Protein AF-B8CK87-F1 (afdb_monomer)

Radius of gyration: 23.72 Å; Cα contacts (8 Å, |Δi|>4): 33; chains: 1; bounding box: 65×29×71 Å

pLDDT: mean 73.25, std 12.16, range [45.97, 89.25]

Sequence (135 aa):
MVFVITAAMVFTDTGAKSATGLAVSLSLIAMVWNYIYNLGFDRIFGQNRIQRSLRMRLGHGLGFELGMIVATLPLMMWVLQLDFWTVFIMDLGVVIFFLVYAIIFNWVYDVIRERFFLSQVSNSNTITQPVKPTA

Secondary structure (DSSP, 8-state):
-HHHHHHHHHH----HHHHHHHHHHHHHHHHHHHHHHHHHHHHHH-S--S---HHHHHHHHHHHHHHHHHHHHHHHHHHH---HHHHHHHHHHHHHHHHHHHHHHHHHHHHHHHHHHHHHHHHHHTTS-------

Structure (mmCIF, N/CA/C/O backbone):
data_AF-B8CK87-F1
#
_entry.id   AF-B8CK87-F1
#
loop_
_atom_site.group_PDB
_atom_site.id
_atom_site.type_symbol
_atom_site.label_atom_id
_atom_site.label_alt_id
_atom_site.label_comp_id
_atom_site.label_asym_id
_atom_site.label_entity_id
_atom_site.label_seq_id
_atom_site.pdbx_PDB_ins_code
_atom_site.Cartn_x
_atom_site.Cartn_y
_atom_site.Cartn_z
_atom_site.occupancy
_atom_site.B_iso_or_equiv
_atom_site.auth_seq_id
_atom_site.auth_comp_id
_atom_site.auth_asym_id
_atom_site.auth_atom_id
_atom_site.pdbx_PDB_model_num
ATOM 1 N N . MET A 1 1 ? 3.330 0.461 5.968 1.00 54.56 1 MET A N 1
ATOM 2 C CA . MET A 1 1 ? 2.557 -0.084 7.106 1.00 54.56 1 MET A CA 1
ATOM 3 C C . MET A 1 1 ? 3.006 0.499 8.442 1.00 54.56 1 MET A C 1
ATOM 5 O O . MET A 1 1 ? 2.221 1.241 9.007 1.00 54.56 1 MET A O 1
ATOM 9 N N . VAL A 1 2 ? 4.249 0.295 8.908 1.00 54.09 2 VAL A N 1
ATOM 10 C CA . VAL A 1 2 ? 4.708 0.845 10.211 1.00 54.09 2 VAL A CA 1
ATOM 11 C C . VAL A 1 2 ? 4.529 2.367 10.313 1.00 54.09 2 VAL A C 1
ATOM 13 O O . VAL A 1 2 ? 3.895 2.828 11.248 1.00 54.09 2 VAL A O 1
ATOM 16 N N . PHE A 1 3 ? 4.955 3.135 9.303 1.00 63.50 3 PHE A N 1
ATOM 17 C CA . PHE A 1 3 ? 4.779 4.598 9.283 1.00 63.50 3 PHE A CA 1
ATOM 18 C C . PHE A 1 3 ? 3.319 5.067 9.390 1.00 63.50 3 PHE A C 1
ATOM 20 O O . PHE A 1 3 ? 3.045 6.067 10.044 1.00 63.50 3 PHE A O 1
ATOM 27 N N . VAL A 1 4 ? 2.383 4.340 8.774 1.00 62.00 4 VAL A N 1
ATOM 28 C CA . VAL A 1 4 ? 0.954 4.693 8.786 1.00 62.00 4 VAL A CA 1
ATOM 29 C C . VAL A 1 4 ? 0.346 4.404 10.157 1.00 62.00 4 VAL A C 1
ATOM 31 O O . VAL A 1 4 ? -0.392 5.228 10.682 1.00 62.00 4 VAL A O 1
ATOM 34 N N . ILE A 1 5 ? 0.718 3.279 10.775 1.00 65.31 5 ILE A N 1
ATOM 35 C CA . ILE A 1 5 ? 0.271 2.911 12.126 1.00 65.31 5 ILE A CA 1
ATOM 36 C C . ILE A 1 5 ? 0.818 3.902 13.159 1.00 65.31 5 ILE A C 1
ATOM 38 O O . ILE A 1 5 ? 0.083 4.330 14.044 1.00 65.31 5 ILE A O 1
ATOM 42 N N . THR A 1 6 ? 2.083 4.316 13.026 1.00 64.94 6 THR A N 1
ATOM 43 C CA . THR A 1 6 ? 2.678 5.330 13.906 1.00 64.94 6 THR A CA 1
ATOM 44 C C . THR A 1 6 ? 1.989 6.683 13.745 1.00 64.94 6 THR A C 1
ATOM 46 O O . THR A 1 6 ? 1.676 7.313 14.749 1.00 64.94 6 THR A O 1
ATOM 49 N N . ALA A 1 7 ? 1.694 7.114 12.515 1.00 65.25 7 ALA A N 1
ATOM 50 C CA . ALA A 1 7 ? 0.942 8.345 12.283 1.00 65.25 7 ALA A CA 1
ATOM 51 C C . ALA A 1 7 ? -0.472 8.257 12.881 1.00 65.25 7 ALA A C 1
ATOM 53 O O . ALA A 1 7 ? -0.858 9.121 13.660 1.00 65.25 7 ALA A O 1
ATOM 54 N N . ALA A 1 8 ? -1.212 7.180 12.610 1.00 58.75 8 ALA A N 1
ATOM 55 C CA . ALA A 1 8 ? -2.552 6.981 13.156 1.00 58.75 8 ALA A CA 1
ATOM 56 C C . ALA A 1 8 ? -2.565 6.978 14.695 1.00 58.75 8 ALA A C 1
ATOM 58 O O . ALA A 1 8 ? -3.443 7.598 15.281 1.00 58.75 8 ALA A O 1
ATOM 59 N N . MET A 1 9 ? -1.575 6.365 15.354 1.00 62.66 9 MET A N 1
ATOM 60 C CA . MET A 1 9 ? -1.431 6.411 16.819 1.00 62.66 9 MET A CA 1
ATOM 61 C C . MET A 1 9 ? -1.169 7.817 17.366 1.00 62.66 9 MET A C 1
ATOM 63 O O . MET A 1 9 ? -1.582 8.115 18.479 1.00 62.66 9 MET A O 1
ATOM 67 N N . VAL A 1 10 ? -0.468 8.671 16.618 1.00 66.56 10 VAL A N 1
ATOM 68 C CA . VAL A 1 10 ? -0.211 10.060 17.033 1.00 66.56 10 VAL A CA 1
ATOM 69 C C . VAL A 1 10 ? -1.465 10.925 16.876 1.00 66.56 10 VAL A C 1
ATOM 71 O 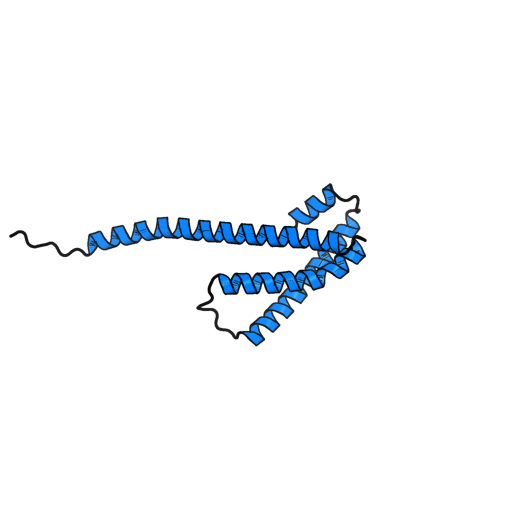O . VAL A 1 10 ? -1.644 11.875 17.632 1.00 66.56 10 VAL A O 1
ATOM 74 N N . PHE A 1 11 ? -2.341 10.592 15.926 1.00 61.41 11 PHE A N 1
ATOM 75 C CA . PHE A 1 11 ? -3.548 11.369 15.632 1.00 61.41 11 PHE A CA 1
ATOM 76 C C . PHE A 1 11 ? -4.841 10.808 16.254 1.00 61.41 11 PHE A C 1
ATOM 78 O O . PHE A 1 11 ? -5.836 11.527 16.289 1.00 61.41 11 PHE A O 1
ATOM 85 N N . THR A 1 12 ? -4.849 9.565 16.755 1.00 57.91 12 THR A N 1
ATOM 86 C CA . THR A 1 12 ? -6.067 8.860 17.201 1.00 57.91 12 THR A CA 1
ATOM 87 C C . THR A 1 12 ? -5.874 8.231 18.587 1.00 57.91 12 THR A C 1
ATOM 89 O O . THR A 1 12 ? -4.992 7.394 18.766 1.00 57.91 12 THR A O 1
ATOM 92 N N . ASP A 1 13 ? -6.750 8.555 19.547 1.00 60.19 13 ASP A N 1
ATOM 93 C CA . ASP A 1 13 ? -6.776 8.055 20.945 1.00 60.19 13 ASP A CA 1
ATOM 94 C C . ASP A 1 13 ? -7.168 6.558 21.083 1.00 60.19 13 ASP A C 1
ATOM 96 O O . ASP A 1 13 ? -7.706 6.088 22.088 1.00 60.19 13 ASP A O 1
ATOM 100 N N . THR A 1 14 ? -6.939 5.757 20.043 1.00 58.88 14 THR A N 1
ATOM 101 C CA . THR A 1 14 ? -7.227 4.320 20.041 1.00 58.88 14 THR A CA 1
ATOM 102 C C . THR A 1 14 ? -6.147 3.557 20.806 1.00 58.88 14 THR A C 1
ATOM 104 O O . THR A 1 14 ? -4.987 3.522 20.398 1.00 58.88 14 THR A O 1
ATOM 107 N N . GLY A 1 15 ? -6.525 2.906 21.911 1.00 62.84 15 GLY A N 1
ATOM 108 C CA . GLY A 1 15 ? -5.605 2.114 22.731 1.00 62.84 15 GLY A CA 1
ATOM 109 C C . GLY A 1 15 ? -4.830 1.065 21.920 1.00 62.84 15 GLY A C 1
ATOM 110 O O . GLY A 1 15 ? -5.403 0.341 21.110 1.00 62.84 15 GLY A O 1
ATOM 111 N N . ALA A 1 16 ? -3.526 0.928 22.186 1.00 60.12 16 ALA A N 1
ATOM 112 C CA . ALA A 1 16 ? -2.577 0.112 21.410 1.00 60.12 16 ALA A CA 1
ATOM 113 C C . ALA A 1 16 ? -3.024 -1.339 21.111 1.00 60.12 16 ALA A C 1
ATOM 115 O O . ALA A 1 16 ? -2.582 -1.946 20.133 1.00 60.12 16 ALA A O 1
ATOM 116 N N . LYS A 1 17 ? -3.923 -1.905 21.928 1.00 61.44 17 LYS A N 1
ATOM 117 C CA . LYS A 1 17 ? -4.487 -3.248 21.732 1.00 61.44 17 LYS A CA 1
ATOM 118 C C . LYS A 1 17 ? -5.401 -3.347 20.504 1.00 61.44 17 LYS A C 1
ATOM 120 O O . LYS A 1 17 ? -5.302 -4.337 19.782 1.00 61.44 17 LYS A O 1
ATOM 125 N N . SER A 1 18 ? -6.249 -2.350 20.233 1.00 69.06 18 SER A N 1
ATOM 126 C CA . SER A 1 18 ? -7.138 -2.376 19.059 1.00 69.06 18 SER A CA 1
ATOM 127 C C . SER A 1 18 ? -6.354 -2.152 17.767 1.00 69.06 18 SER A C 1
ATOM 129 O O . SER A 1 18 ? -6.547 -2.884 16.799 1.00 69.06 18 SER A O 1
ATOM 131 N N . ALA A 1 19 ? -5.388 -1.229 17.785 1.00 72.94 19 ALA A N 1
ATOM 132 C CA . ALA A 1 19 ? -4.502 -0.961 16.653 1.00 72.94 19 ALA A CA 1
ATOM 133 C C . ALA A 1 19 ? -3.654 -2.186 16.267 1.00 72.94 19 ALA A C 1
ATOM 135 O O . ALA A 1 19 ? -3.533 -2.516 15.088 1.00 72.94 19 ALA A O 1
ATOM 136 N N . THR A 1 20 ? -3.118 -2.912 17.255 1.00 76.69 20 THR A N 1
ATOM 137 C CA . THR A 1 20 ? -2.342 -4.138 17.003 1.00 76.69 20 THR A CA 1
ATOM 138 C C . THR A 1 20 ? -3.219 -5.251 16.421 1.00 76.69 20 THR A C 1
ATOM 140 O O . THR A 1 20 ? -2.828 -5.893 15.447 1.00 76.69 20 THR A O 1
ATOM 143 N N . GLY A 1 21 ? -4.427 -5.458 16.962 1.00 81.06 21 GLY A N 1
ATOM 144 C CA . GLY A 1 21 ? -5.372 -6.455 16.440 1.00 81.06 21 GLY A CA 1
ATOM 145 C C . GLY A 1 21 ? -5.838 -6.149 15.012 1.00 81.06 21 GLY A C 1
ATOM 146 O O . GLY A 1 21 ? -5.917 -7.053 14.175 1.00 81.06 21 GLY A O 1
ATOM 147 N N . LEU A 1 22 ? -6.063 -4.869 14.706 1.00 80.69 22 LEU A N 1
ATOM 148 C CA . LEU A 1 22 ? -6.375 -4.405 13.357 1.00 80.69 22 LEU A CA 1
ATOM 149 C C . LEU A 1 22 ? -5.212 -4.670 12.397 1.00 80.69 22 LEU A C 1
ATOM 151 O O . LEU A 1 22 ? -5.424 -5.238 11.331 1.00 80.69 22 LEU A O 1
ATOM 155 N N . ALA A 1 23 ? -3.982 -4.327 12.785 1.00 80.50 23 ALA A N 1
ATOM 156 C CA . ALA A 1 23 ? -2.798 -4.527 11.952 1.00 80.50 23 ALA A CA 1
ATOM 157 C C . ALA A 1 23 ? -2.562 -6.009 11.613 1.00 80.50 23 ALA A C 1
ATOM 159 O O . ALA A 1 23 ? -2.268 -6.342 10.464 1.00 80.50 23 ALA A O 1
ATOM 160 N N . VAL A 1 24 ? -2.739 -6.910 12.587 1.00 84.19 24 VAL A N 1
ATOM 161 C CA . VAL A 1 24 ? -2.652 -8.362 12.357 1.00 84.19 24 VAL A CA 1
ATOM 162 C C . VAL A 1 24 ? -3.743 -8.825 11.389 1.00 84.19 24 VAL A C 1
ATOM 164 O O . VAL A 1 24 ? -3.450 -9.541 10.433 1.00 84.19 24 VAL A O 1
ATOM 167 N N . SER A 1 25 ? -4.983 -8.380 11.593 1.00 85.38 25 SER A N 1
ATOM 168 C CA . SER A 1 25 ? -6.118 -8.744 10.736 1.00 85.38 25 SER A CA 1
ATOM 169 C C . SER A 1 25 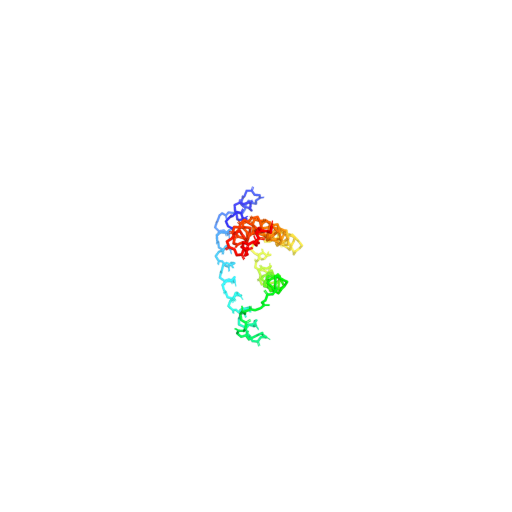? -5.931 -8.255 9.297 1.00 85.38 25 SER A C 1
ATOM 171 O O . SER A 1 25 ? -6.108 -9.022 8.353 1.00 85.38 25 SER A O 1
ATOM 173 N N . LEU A 1 26 ? -5.490 -7.006 9.122 1.00 84.38 26 LEU A N 1
ATOM 174 C CA . LEU A 1 26 ? -5.171 -6.433 7.815 1.00 84.38 26 LEU A CA 1
ATOM 175 C C . LEU A 1 26 ? -4.033 -7.190 7.122 1.00 84.38 26 LEU A C 1
ATOM 177 O O . LEU A 1 26 ? -4.115 -7.427 5.922 1.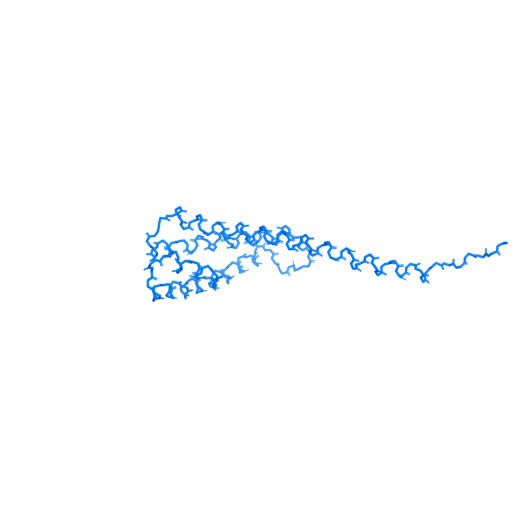00 84.38 26 LEU A O 1
ATOM 181 N N . SER A 1 27 ? -3.005 -7.619 7.860 1.00 86.00 27 SER A N 1
ATOM 182 C CA . SER A 1 27 ? -1.908 -8.430 7.313 1.00 86.00 27 SER A CA 1
ATOM 183 C C . SER A 1 27 ? -2.396 -9.788 6.792 1.00 86.00 27 SER A C 1
ATOM 185 O O . SER A 1 27 ? -2.020 -10.210 5.697 1.00 86.00 27 SER A O 1
ATOM 187 N N . LEU A 1 28 ? -3.287 -10.455 7.533 1.00 88.94 28 LEU A N 1
ATOM 188 C CA . LEU A 1 28 ? -3.890 -11.719 7.103 1.00 88.94 28 LEU A CA 1
ATOM 189 C C . LEU A 1 28 ? -4.748 -11.537 5.847 1.00 88.94 28 LEU A C 1
ATOM 191 O O . LEU A 1 28 ? -4.604 -12.307 4.897 1.00 88.94 28 LEU A O 1
ATOM 195 N N . ILE A 1 29 ? -5.588 -10.498 5.815 1.00 87.12 29 ILE A N 1
ATOM 196 C CA . ILE A 1 29 ? -6.385 -10.152 4.631 1.00 87.12 29 ILE A CA 1
ATOM 197 C C . ILE A 1 29 ? -5.468 -9.870 3.443 1.00 87.12 29 ILE A C 1
ATOM 199 O O . ILE A 1 29 ? -5.685 -10.426 2.370 1.00 87.12 29 ILE A O 1
ATOM 203 N N . ALA A 1 30 ? -4.411 -9.080 3.642 1.00 85.69 30 ALA A N 1
ATOM 204 C CA . ALA A 1 30 ? -3.446 -8.763 2.599 1.00 85.69 30 ALA A CA 1
ATOM 205 C C . ALA A 1 30 ? -2.781 -10.019 2.035 1.00 85.69 30 ALA A C 1
ATOM 207 O O . ALA A 1 30 ? -2.661 -10.153 0.822 1.00 85.69 30 ALA A O 1
ATOM 208 N N . MET A 1 31 ? -2.385 -10.962 2.892 1.00 88.00 31 MET A N 1
ATOM 209 C CA . MET A 1 31 ? -1.772 -12.223 2.474 1.00 88.00 31 MET A CA 1
ATOM 210 C C . MET A 1 31 ? -2.733 -13.078 1.636 1.00 88.00 31 MET A C 1
ATOM 212 O O . MET A 1 31 ? -2.351 -13.567 0.571 1.00 88.00 31 MET A O 1
ATOM 216 N N . VAL A 1 32 ? -3.982 -13.228 2.087 1.00 88.19 32 VAL A N 1
ATOM 217 C CA . VAL A 1 32 ? -5.016 -13.989 1.367 1.00 88.19 32 VAL A CA 1
ATOM 218 C C . VAL A 1 32 ? -5.349 -13.320 0.035 1.00 88.19 32 VAL A C 1
ATOM 220 O O . VAL A 1 32 ? -5.387 -13.986 -1.001 1.00 88.19 32 VAL A O 1
ATOM 223 N N . TRP A 1 33 ? -5.538 -12.002 0.037 1.00 86.12 33 TRP A N 1
ATOM 224 C CA . TRP A 1 33 ? -5.858 -11.246 -1.167 1.00 86.12 33 TRP A CA 1
ATOM 225 C C . TRP A 1 33 ? -4.714 -11.266 -2.181 1.00 86.12 33 TRP A C 1
ATOM 227 O O . TRP A 1 33 ? -4.969 -11.482 -3.362 1.00 86.12 33 TRP A O 1
ATOM 237 N N . ASN A 1 34 ? -3.455 -11.148 -1.740 1.00 85.69 34 ASN A N 1
ATOM 238 C CA . ASN A 1 34 ? -2.281 -11.317 -2.607 1.00 85.69 34 ASN A CA 1
ATOM 239 C C . ASN A 1 34 ? -2.322 -12.646 -3.354 1.00 85.69 34 ASN A C 1
ATOM 241 O O . ASN A 1 34 ? -2.092 -12.693 -4.561 1.00 85.69 34 ASN A O 1
ATOM 245 N N . TYR A 1 35 ? -2.634 -13.730 -2.647 1.00 84.38 35 TYR A N 1
ATOM 246 C CA . TYR A 1 35 ? -2.723 -15.049 -3.257 1.00 84.38 35 TYR A CA 1
ATOM 247 C C . TYR A 1 35 ? -3.857 -15.129 -4.288 1.00 84.38 35 TYR A C 1
ATOM 249 O O . TYR A 1 35 ? -3.616 -15.547 -5.419 1.00 84.38 35 TYR A O 1
ATOM 257 N N . ILE A 1 36 ? -5.066 -14.676 -3.934 1.00 85.25 36 ILE A N 1
ATOM 258 C CA . ILE A 1 36 ? -6.238 -14.672 -4.830 1.00 85.25 36 ILE A CA 1
ATOM 259 C C . ILE A 1 36 ? -5.974 -13.827 -6.078 1.00 85.25 36 ILE A C 1
ATOM 261 O O . ILE A 1 36 ? -6.256 -14.263 -7.196 1.00 85.25 36 ILE A O 1
ATOM 265 N N . TYR A 1 37 ? -5.419 -12.632 -5.894 1.00 82.88 37 TYR A N 1
ATOM 266 C CA . TYR A 1 37 ? -5.150 -11.700 -6.976 1.00 82.88 37 TYR A CA 1
ATOM 267 C C . TYR A 1 37 ? -4.081 -12.236 -7.930 1.00 82.88 37 TYR A C 1
ATOM 269 O O . TYR A 1 37 ? -4.285 -12.215 -9.145 1.00 82.88 37 TYR A O 1
ATOM 277 N N . ASN A 1 38 ? -2.995 -12.805 -7.396 1.00 80.56 38 ASN A N 1
ATOM 278 C CA . ASN A 1 38 ? -1.975 -13.474 -8.206 1.00 80.56 38 ASN A CA 1
ATOM 279 C C . ASN A 1 38 ? -2.572 -14.647 -9.002 1.00 80.56 38 ASN A C 1
ATOM 281 O O . ASN A 1 38 ? -2.320 -14.761 -10.197 1.00 80.56 38 ASN A O 1
ATOM 285 N N . LEU A 1 39 ? -3.440 -15.460 -8.389 1.00 80.56 39 LEU A N 1
ATOM 286 C CA . LEU A 1 39 ? -4.143 -16.565 -9.057 1.00 80.56 39 LEU A CA 1
ATOM 287 C C . LEU A 1 39 ? -5.081 -16.109 -10.180 1.00 80.56 39 LEU A C 1
ATOM 289 O O . LEU A 1 39 ? -5.146 -16.739 -11.238 1.00 80.56 39 LEU A O 1
ATOM 293 N N . GLY A 1 40 ? -5.846 -15.043 -9.945 1.00 77.62 40 GLY A N 1
ATOM 294 C CA . GLY A 1 40 ? -6.743 -14.466 -10.945 1.00 77.62 40 GLY A CA 1
ATOM 295 C C . GLY A 1 40 ? -5.968 -13.869 -12.115 1.00 77.62 40 GLY A C 1
ATOM 296 O O . GLY A 1 40 ? -6.313 -14.086 -13.275 1.00 77.62 40 GLY A O 1
ATOM 297 N N . PHE A 1 41 ? -4.874 -13.175 -11.821 1.00 70.94 41 PHE A N 1
ATOM 298 C CA . PHE A 1 41 ? -4.039 -12.560 -12.840 1.00 70.94 41 PHE A CA 1
ATOM 299 C C . PHE A 1 41 ? -3.268 -13.589 -13.674 1.00 70.94 41 PHE A C 1
ATOM 301 O O . PHE A 1 41 ? -3.212 -13.456 -14.899 1.00 70.94 41 PHE A O 1
ATOM 308 N N . ASP A 1 42 ? -2.762 -14.653 -13.046 1.00 71.44 42 ASP A N 1
ATOM 309 C CA . ASP A 1 42 ? -2.125 -15.776 -13.740 1.00 71.44 42 ASP A CA 1
ATOM 310 C C . ASP A 1 42 ? -3.102 -16.484 -14.692 1.00 71.44 42 ASP A C 1
ATOM 312 O O . ASP A 1 42 ? -2.714 -16.851 -15.805 1.00 71.44 42 ASP A O 1
ATOM 316 N N . ARG A 1 43 ? -4.386 -16.606 -14.316 1.00 69.25 43 ARG A N 1
ATOM 317 C CA . ARG A 1 43 ? -5.442 -17.146 -15.193 1.00 69.25 43 ARG A CA 1
ATOM 318 C C . ARG A 1 43 ? -5.738 -16.271 -16.408 1.00 69.25 43 ARG A C 1
ATOM 320 O O . ARG A 1 43 ? -6.015 -16.809 -17.474 1.00 69.25 43 ARG A O 1
ATOM 327 N N . ILE A 1 44 ? -5.719 -14.949 -16.251 1.00 64.25 44 ILE A N 1
ATOM 328 C CA . ILE A 1 44 ? -6.083 -14.017 -17.330 1.00 64.25 44 ILE A CA 1
ATOM 329 C C . ILE A 1 44 ? -4.922 -13.825 -18.312 1.00 64.25 44 ILE A C 1
ATOM 331 O O . ILE A 1 44 ? -5.156 -13.602 -19.497 1.00 64.25 44 ILE A O 1
ATOM 335 N N . PHE A 1 45 ? -3.671 -13.911 -17.847 1.00 61.16 45 PHE A N 1
ATOM 336 C CA . PHE A 1 45 ? -2.529 -13.464 -18.644 1.00 61.16 45 PHE A CA 1
ATOM 337 C C . PHE A 1 45 ? -1.434 -14.493 -18.939 1.00 61.16 45 PHE A C 1
ATOM 339 O O . PHE A 1 45 ? -0.606 -14.213 -19.808 1.00 61.16 45 PHE A O 1
ATOM 346 N N . GLY A 1 46 ? -1.432 -15.670 -18.305 1.00 56.62 46 GLY A N 1
ATOM 347 C CA . GLY A 1 46 ? -0.445 -16.721 -18.573 1.00 56.62 46 GLY A CA 1
ATOM 348 C C . GLY A 1 46 ? 1.012 -16.328 -18.257 1.00 56.62 46 GLY A C 1
ATOM 349 O O . GLY A 1 46 ? 1.371 -15.160 -18.121 1.00 56.62 46 GLY A O 1
ATOM 350 N N . GLN A 1 47 ? 1.893 -17.326 -18.147 1.00 53.91 47 GLN A N 1
ATOM 351 C CA . GLN A 1 47 ? 3.281 -17.222 -17.646 1.00 53.91 47 GLN A CA 1
ATOM 352 C C . GLN A 1 47 ? 4.274 -16.349 -18.461 1.00 53.91 47 GLN A C 1
ATOM 354 O O . GLN A 1 47 ? 5.486 -16.426 -18.247 1.00 53.91 47 GLN A O 1
ATOM 359 N N . ASN A 1 48 ? 3.833 -15.499 -19.390 1.00 49.66 48 ASN A N 1
ATOM 360 C CA . ASN A 1 48 ? 4.739 -14.729 -20.248 1.00 49.66 48 ASN A CA 1
ATOM 361 C C . ASN A 1 48 ? 5.317 -13.494 -19.531 1.00 49.66 48 ASN A C 1
ATOM 363 O O . ASN A 1 48 ? 4.832 -12.368 -19.639 1.00 49.66 48 ASN A O 1
ATOM 367 N N . ARG A 1 49 ? 6.413 -13.730 -18.799 1.00 52.72 49 ARG A N 1
ATOM 368 C CA . ARG A 1 49 ? 7.134 -12.775 -17.937 1.00 52.72 49 ARG A CA 1
ATOM 369 C C . ARG A 1 49 ? 8.016 -11.738 -18.664 1.00 52.72 49 ARG A C 1
ATOM 371 O O . ARG A 1 49 ? 8.610 -10.907 -17.988 1.00 52.72 49 ARG A O 1
ATOM 378 N N . ILE A 1 50 ? 8.135 -11.750 -19.998 1.00 48.94 50 ILE A N 1
ATOM 379 C CA . ILE A 1 50 ? 9.353 -11.218 -20.660 1.00 48.94 50 ILE A CA 1
ATOM 380 C C . ILE A 1 50 ? 9.193 -9.870 -21.417 1.00 48.94 50 ILE A C 1
ATOM 382 O O . ILE A 1 50 ? 10.199 -9.233 -21.701 1.00 48.94 50 ILE A O 1
ATOM 386 N N . GLN A 1 51 ? 7.986 -9.337 -21.673 1.00 45.97 51 GLN A N 1
ATOM 387 C CA . GLN A 1 51 ? 7.830 -8.077 -22.457 1.00 45.97 51 GLN A CA 1
ATOM 388 C C . GLN A 1 51 ? 6.896 -7.010 -21.850 1.00 45.97 51 GLN A C 1
ATOM 390 O O . GLN A 1 51 ? 6.312 -6.189 -22.559 1.00 45.97 51 GLN A O 1
ATOM 395 N N . ARG A 1 52 ? 6.696 -6.989 -20.529 1.00 50.94 52 ARG A N 1
ATOM 396 C CA . ARG A 1 52 ? 5.675 -6.107 -19.939 1.00 50.94 52 ARG A CA 1
ATOM 397 C C . ARG A 1 52 ? 6.178 -4.692 -19.662 1.00 50.94 52 ARG A C 1
ATOM 399 O O . ARG A 1 52 ? 6.845 -4.439 -18.664 1.00 50.94 52 ARG A O 1
ATOM 406 N N . SER A 1 53 ? 5.773 -3.783 -20.551 1.00 61.44 53 SER A N 1
ATOM 407 C CA . SER A 1 53 ? 5.777 -2.323 -20.394 1.00 61.44 53 SER A CA 1
ATOM 408 C C . SER A 1 53 ? 5.437 -1.883 -18.963 1.00 61.44 53 SER A C 1
ATOM 410 O O . SER A 1 53 ? 4.526 -2.437 -18.341 1.00 61.44 53 SER A O 1
ATOM 412 N N . LEU A 1 54 ? 6.109 -0.832 -18.474 1.00 62.09 54 LEU A N 1
ATOM 413 C CA . LEU A 1 54 ? 5.817 -0.142 -17.205 1.00 62.09 54 LEU A CA 1
ATOM 414 C C . LEU A 1 54 ? 4.311 0.103 -16.984 1.00 62.09 54 LEU A C 1
ATOM 416 O O . LEU A 1 54 ? 3.827 -0.007 -15.859 1.00 62.09 54 LEU A O 1
ATOM 420 N N . ARG A 1 55 ? 3.547 0.340 -18.060 1.00 59.91 55 ARG A N 1
ATOM 421 C CA . ARG A 1 55 ? 2.087 0.533 -18.026 1.00 59.91 55 ARG A CA 1
ATOM 422 C C . ARG A 1 55 ? 1.322 -0.692 -17.523 1.00 59.91 55 ARG A C 1
ATOM 424 O O . ARG A 1 55 ? 0.365 -0.542 -16.774 1.00 59.91 55 ARG A O 1
ATOM 431 N N . MET A 1 56 ? 1.760 -1.900 -17.881 1.00 68.19 56 MET A N 1
ATOM 432 C CA . MET A 1 56 ? 1.139 -3.141 -17.407 1.00 68.19 56 MET A CA 1
ATOM 433 C C . MET A 1 56 ? 1.409 -3.356 -15.915 1.00 68.19 56 MET A C 1
ATOM 435 O O . MET A 1 56 ? 0.542 -3.837 -15.192 1.00 68.19 56 MET A O 1
ATOM 439 N N . ARG A 1 57 ? 2.601 -2.971 -15.441 1.00 70.75 57 ARG A N 1
ATOM 440 C CA . ARG A 1 57 ? 2.973 -3.069 -14.024 1.00 70.75 57 ARG A CA 1
ATOM 441 C C . ARG A 1 57 ? 2.180 -2.074 -13.172 1.00 70.75 57 ARG A C 1
ATOM 443 O O . ARG A 1 57 ? 1.694 -2.449 -12.113 1.00 70.75 57 ARG A O 1
ATOM 450 N N . LEU A 1 58 ? 1.986 -0.852 -13.673 1.00 70.69 58 LEU A N 1
ATOM 451 C CA . LEU A 1 58 ? 1.133 0.157 -13.041 1.00 70.69 58 LEU A CA 1
ATOM 452 C C . LEU A 1 58 ? -0.339 -0.266 -13.018 1.00 70.69 58 LEU A C 1
ATOM 454 O O . LEU A 1 58 ? -0.958 -0.194 -11.966 1.00 70.69 58 LEU A O 1
ATOM 458 N N . GLY A 1 59 ? -0.888 -0.759 -14.133 1.00 73.94 59 GLY A N 1
ATOM 459 C CA . GLY A 1 59 ? -2.277 -1.234 -14.188 1.00 73.94 59 GLY A CA 1
ATOM 460 C C . GLY A 1 59 ? -2.537 -2.435 -13.274 1.00 73.94 59 GLY A C 1
ATOM 461 O O . GLY A 1 59 ? -3.572 -2.501 -12.617 1.00 73.94 59 GLY A O 1
ATOM 462 N N . HIS A 1 60 ? -1.574 -3.354 -13.177 1.00 76.94 60 HIS A N 1
ATOM 463 C CA . HIS A 1 60 ? -1.647 -4.484 -12.253 1.00 76.94 60 HIS A CA 1
ATOM 464 C C . HIS A 1 60 ? -1.550 -4.039 -10.787 1.00 76.94 60 HIS A C 1
ATOM 466 O O . HIS A 1 60 ? -2.364 -4.458 -9.974 1.00 76.94 60 HIS A O 1
ATOM 472 N N . GLY A 1 61 ? -0.617 -3.140 -10.457 1.00 75.44 61 GLY A N 1
ATOM 473 C CA . GLY A 1 61 ? -0.509 -2.572 -9.110 1.00 75.44 61 GLY A CA 1
ATOM 474 C C . GLY A 1 61 ? -1.768 -1.805 -8.698 1.00 75.44 61 GLY A C 1
ATOM 475 O O . GLY A 1 61 ? -2.284 -2.020 -7.612 1.00 75.44 61 GLY A O 1
ATOM 476 N N . LEU A 1 62 ? -2.325 -0.989 -9.596 1.00 79.50 62 LEU A N 1
ATOM 477 C CA . LEU A 1 62 ? -3.589 -0.281 -9.378 1.00 79.50 62 LEU A CA 1
ATOM 478 C C . LEU A 1 62 ? -4.764 -1.237 -9.154 1.00 79.50 62 LEU A C 1
ATOM 480 O O . LEU A 1 62 ? -5.557 -1.024 -8.246 1.00 79.50 62 LEU A O 1
ATOM 484 N N . GLY A 1 63 ? -4.884 -2.293 -9.963 1.00 81.50 63 GLY A N 1
ATOM 485 C CA . GLY A 1 63 ? -5.948 -3.284 -9.800 1.00 81.50 63 GLY A CA 1
ATOM 486 C C . GLY A 1 63 ? -5.819 -4.086 -8.503 1.00 81.50 63 GLY A C 1
ATOM 487 O O . GLY A 1 63 ? -6.830 -4.372 -7.864 1.00 81.50 63 GLY A O 1
ATOM 488 N N . PHE A 1 64 ? -4.589 -4.423 -8.102 1.00 81.50 64 PHE A N 1
ATOM 489 C CA . PHE A 1 64 ? -4.308 -5.065 -6.819 1.00 81.50 64 PHE A CA 1
ATOM 490 C C . PHE A 1 64 ? -4.763 -4.180 -5.664 1.00 81.50 64 PHE A C 1
ATOM 492 O O . PHE A 1 64 ? -5.530 -4.624 -4.810 1.00 81.50 64 PHE A O 1
ATOM 499 N N . GLU A 1 65 ? -4.318 -2.927 -5.690 1.00 83.31 65 GLU A N 1
ATOM 500 C CA . GLU A 1 65 ? -4.543 -1.952 -4.633 1.00 83.31 65 GLU A CA 1
ATOM 501 C C . GLU A 1 65 ? -6.029 -1.603 -4.499 1.00 83.31 65 GLU A C 1
ATOM 503 O O . GLU A 1 65 ? -6.570 -1.608 -3.401 1.00 83.31 65 GLU A O 1
ATOM 508 N N . LEU A 1 66 ? -6.736 -1.396 -5.615 1.00 84.06 66 LEU A N 1
ATOM 509 C CA . LEU A 1 66 ? -8.185 -1.167 -5.600 1.00 84.06 66 LEU A CA 1
ATOM 510 C C . LEU A 1 66 ? -8.949 -2.363 -5.025 1.00 84.06 66 LEU A C 1
ATOM 512 O O . LEU A 1 66 ? -9.886 -2.186 -4.251 1.00 84.06 66 LEU A O 1
ATOM 516 N N . GLY A 1 67 ? -8.542 -3.583 -5.380 1.00 85.00 67 GLY A N 1
ATOM 517 C CA . GLY A 1 67 ? -9.111 -4.797 -4.803 1.00 85.00 67 GLY A CA 1
ATOM 518 C C . GLY A 1 67 ? -8.848 -4.912 -3.300 1.00 85.00 67 GLY A C 1
ATOM 519 O O . GLY A 1 67 ? -9.752 -5.247 -2.536 1.00 85.00 67 GLY A O 1
ATOM 520 N N . MET A 1 68 ? -7.628 -4.570 -2.881 1.00 85.31 68 MET A N 1
ATOM 521 C CA . MET A 1 68 ? -7.227 -4.514 -1.477 1.00 85.31 68 MET A CA 1
ATOM 522 C C . MET A 1 68 ? -8.085 -3.526 -0.692 1.00 85.31 68 MET A C 1
ATOM 524 O O . MET A 1 68 ? -8.637 -3.921 0.327 1.00 85.31 68 MET A O 1
ATOM 528 N N . ILE A 1 69 ? -8.262 -2.300 -1.195 1.00 85.00 69 ILE A N 1
ATOM 529 C CA . ILE A 1 69 ? -9.103 -1.262 -0.581 1.00 85.00 69 ILE A CA 1
ATOM 530 C C . ILE A 1 69 ? -10.513 -1.803 -0.323 1.00 85.00 69 ILE A C 1
ATOM 532 O O . ILE A 1 69 ? -11.041 -1.686 0.778 1.00 85.00 69 ILE A O 1
ATOM 536 N N . VAL A 1 70 ? -11.130 -2.460 -1.308 1.00 85.38 70 VAL A N 1
ATOM 537 C CA . VAL A 1 70 ? -12.482 -3.025 -1.145 1.00 85.38 70 VAL A CA 1
ATOM 538 C C . VAL A 1 70 ? -12.522 -4.116 -0.067 1.00 85.38 70 VAL A C 1
ATOM 540 O O . VAL A 1 70 ? -13.513 -4.222 0.655 1.00 85.38 70 VAL A O 1
ATOM 543 N N . ALA A 1 71 ? -11.458 -4.909 0.075 1.00 85.31 71 ALA A N 1
ATOM 544 C CA . ALA A 1 71 ? -11.369 -5.957 1.089 1.00 85.31 71 ALA A CA 1
ATOM 545 C C . ALA A 1 71 ? -11.069 -5.415 2.501 1.00 85.31 71 ALA A C 1
ATOM 547 O O . ALA A 1 71 ? -11.547 -5.975 3.489 1.00 85.31 71 ALA A O 1
ATOM 548 N N . THR A 1 72 ? -10.287 -4.341 2.620 1.00 83.62 72 THR A N 1
ATOM 549 C CA . THR A 1 72 ? -9.841 -3.776 3.904 1.00 83.62 72 THR A CA 1
ATOM 550 C C . THR A 1 72 ? -10.798 -2.722 4.458 1.00 83.62 72 THR A C 1
ATOM 552 O O . THR A 1 72 ? -10.920 -2.610 5.681 1.00 83.62 72 THR A O 1
ATOM 555 N N . LEU A 1 73 ? -11.522 -1.992 3.600 1.00 87.19 73 LEU A N 1
ATOM 556 C CA . LEU A 1 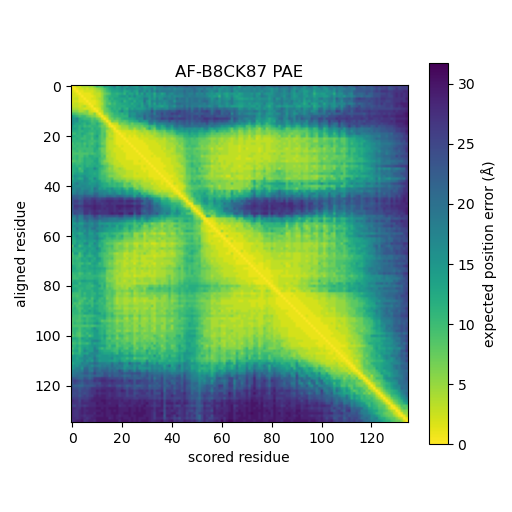73 ? -12.469 -0.943 3.995 1.00 87.19 73 LEU A CA 1
ATOM 557 C C . LEU A 1 73 ? -13.521 -1.411 5.015 1.00 87.19 73 LEU A C 1
ATOM 559 O O . LEU A 1 73 ? -13.643 -0.753 6.050 1.00 87.19 73 LEU A O 1
ATOM 563 N N . PRO A 1 74 ? -14.246 -2.534 4.812 1.00 85.69 74 PRO A N 1
ATO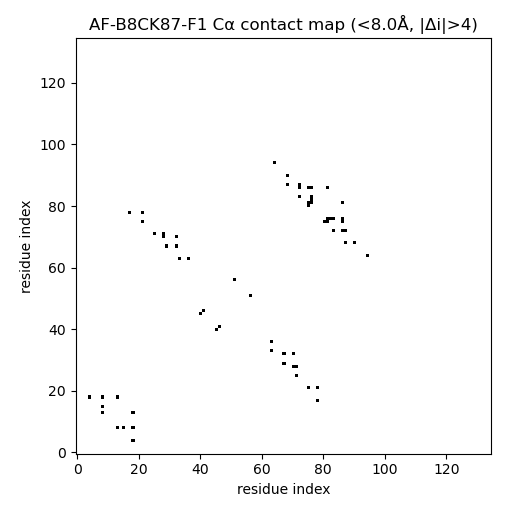M 564 C CA . PRO A 1 74 ? -15.274 -2.972 5.758 1.00 85.69 74 PRO A CA 1
ATOM 565 C C . PRO A 1 74 ? -14.703 -3.270 7.146 1.00 85.69 74 PRO A C 1
ATOM 567 O O . PRO A 1 74 ? -15.321 -2.944 8.159 1.00 85.69 74 PRO A O 1
ATOM 570 N N . LEU A 1 75 ? -13.500 -3.853 7.201 1.00 84.38 75 LEU A N 1
ATOM 571 C CA . LEU A 1 75 ? -12.821 -4.145 8.459 1.00 84.38 75 LEU A CA 1
ATOM 572 C C . LEU A 1 75 ? -12.395 -2.855 9.169 1.00 84.38 75 LEU A C 1
ATOM 574 O O . LEU A 1 75 ? -12.622 -2.713 10.369 1.00 84.38 75 LEU A O 1
ATOM 578 N N . MET A 1 76 ? -11.788 -1.916 8.441 1.00 82.38 76 MET A N 1
ATOM 579 C CA . MET A 1 76 ? -11.341 -0.644 9.011 1.00 82.38 76 MET A CA 1
ATOM 580 C C . MET A 1 76 ? -12.513 0.190 9.527 1.00 82.38 76 MET A C 1
ATOM 582 O O . MET A 1 76 ? -12.440 0.691 10.646 1.00 82.38 76 MET A O 1
ATOM 586 N N . MET A 1 77 ? -13.610 0.276 8.770 1.00 85.94 77 MET A N 1
ATOM 587 C CA . MET A 1 77 ? -14.835 0.945 9.217 1.00 85.94 77 MET A CA 1
ATOM 588 C C . MET A 1 77 ? -15.387 0.304 10.493 1.00 85.94 77 MET A C 1
ATOM 590 O O . MET A 1 77 ? -15.742 1.010 11.434 1.00 85.94 77 MET A O 1
ATOM 594 N N . TRP A 1 78 ? -15.415 -1.030 10.564 1.00 84.81 78 TRP A N 1
ATOM 595 C CA . TRP A 1 78 ? -15.935 -1.727 11.738 1.00 84.81 78 TRP A CA 1
ATOM 596 C C . TRP A 1 78 ? -15.057 -1.535 12.982 1.00 84.81 78 TRP A C 1
ATOM 598 O O . TRP A 1 78 ? -15.576 -1.294 14.071 1.00 84.81 78 TRP A O 1
ATOM 608 N N . VAL A 1 79 ? -13.734 -1.612 12.845 1.00 79.81 79 VAL A N 1
ATOM 609 C CA . VAL A 1 79 ? -12.819 -1.546 13.996 1.00 79.81 79 VAL A CA 1
ATOM 610 C C . VAL A 1 79 ? -12.566 -0.112 14.456 1.00 79.81 79 VAL A C 1
ATOM 612 O O . VAL A 1 79 ? -12.512 0.135 15.658 1.00 79.81 79 VAL A O 1
ATOM 615 N N . LEU A 1 80 ? -12.409 0.828 13.522 1.00 77.50 80 LEU A N 1
ATOM 616 C CA . LEU A 1 80 ? -12.120 2.229 13.837 1.00 77.50 80 LEU A CA 1
ATOM 617 C C . LEU A 1 80 ? -13.389 3.066 14.029 1.00 77.50 80 LEU A C 1
ATOM 619 O O . LEU A 1 80 ? -13.282 4.204 14.471 1.00 77.50 80 LEU A O 1
ATOM 623 N N . GLN A 1 81 ? -14.571 2.514 13.720 1.00 81.94 81 GLN A N 1
AT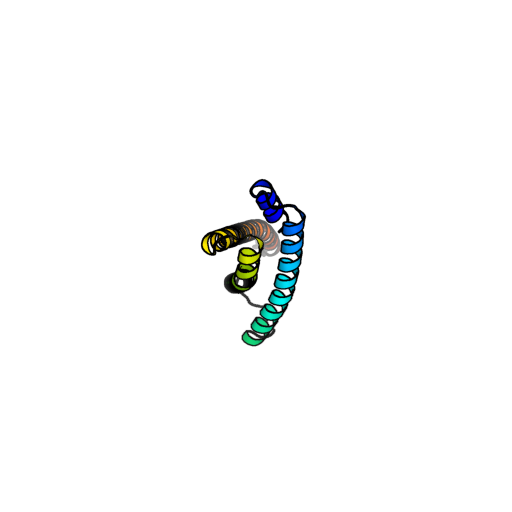OM 624 C CA . GLN A 1 81 ? -15.857 3.225 13.779 1.00 81.94 81 GLN A CA 1
ATOM 625 C C . GLN A 1 81 ? -15.837 4.533 12.965 1.00 81.94 81 GLN A C 1
ATOM 627 O O . GLN A 1 81 ? -16.492 5.514 13.311 1.00 81.94 81 GLN A O 1
ATOM 632 N N . LEU A 1 82 ? -15.057 4.541 11.882 1.00 82.50 82 LEU A N 1
ATOM 633 C CA . LEU A 1 82 ? -14.933 5.657 10.952 1.00 82.50 82 LEU A CA 1
ATOM 634 C C . LEU A 1 82 ? -15.905 5.480 9.784 1.00 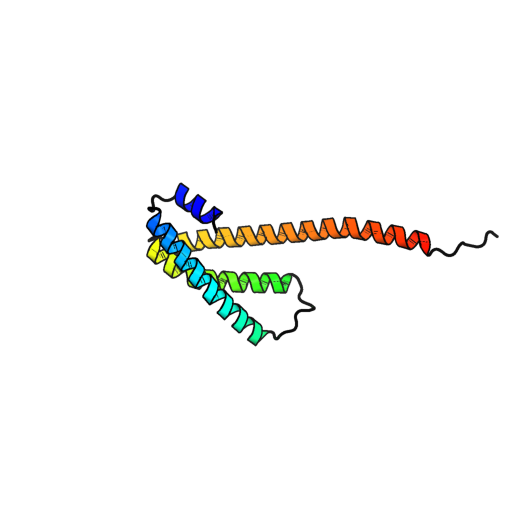82.50 82 LEU A C 1
ATOM 636 O O . LEU A 1 82 ? -16.244 4.359 9.392 1.00 82.50 82 LEU A O 1
ATOM 640 N N . ASP A 1 83 ? -16.338 6.594 9.206 1.00 88.56 83 ASP A N 1
ATOM 641 C CA . ASP A 1 83 ? -17.200 6.599 8.034 1.00 88.56 83 ASP A CA 1
ATOM 642 C C . ASP A 1 83 ? -16.448 6.171 6.764 1.00 88.56 83 ASP A C 1
ATOM 644 O O . ASP A 1 83 ? -15.221 6.254 6.661 1.00 88.56 83 ASP A O 1
ATOM 648 N N . PHE A 1 84 ? -17.218 5.721 5.769 1.00 87.25 84 PHE A N 1
ATOM 649 C CA . PHE A 1 84 ? -16.685 5.231 4.498 1.00 87.25 84 PHE A CA 1
ATOM 650 C C . PHE A 1 84 ? -15.762 6.250 3.824 1.00 87.25 84 PHE A C 1
ATOM 652 O O . PHE A 1 84 ? -14.694 5.877 3.346 1.00 87.25 84 PHE A O 1
ATOM 659 N N . TRP A 1 85 ? -16.156 7.527 3.800 1.00 89.25 85 TRP A N 1
ATOM 660 C CA . TRP A 1 85 ? -15.398 8.566 3.110 1.00 89.25 85 TRP A CA 1
ATOM 661 C C . TRP A 1 85 ? -14.070 8.844 3.802 1.00 89.25 85 TRP A C 1
ATOM 663 O O . TRP A 1 85 ? -13.054 8.930 3.116 1.00 89.25 85 TRP A O 1
ATOM 673 N N . THR A 1 86 ? -14.045 8.908 5.133 1.00 84.38 86 THR A N 1
ATOM 674 C CA . THR A 1 86 ? -12.801 9.086 5.894 1.00 84.38 86 THR A CA 1
ATOM 675 C C . THR A 1 86 ? -11.804 7.965 5.622 1.00 84.38 86 THR A C 1
ATOM 677 O O . THR A 1 86 ? -10.655 8.237 5.268 1.00 84.38 86 THR A O 1
ATOM 680 N N . VAL A 1 87 ? -12.228 6.701 5.730 1.00 84.88 87 VAL A N 1
ATOM 681 C CA . VAL A 1 87 ? -11.319 5.563 5.511 1.00 84.88 87 VAL A CA 1
ATOM 682 C C . VAL A 1 87 ? -10.894 5.475 4.042 1.00 84.88 87 VAL A C 1
ATOM 684 O O . VAL A 1 87 ? -9.720 5.251 3.756 1.00 84.88 87 VAL A O 1
ATOM 687 N N . PHE A 1 88 ? -11.813 5.719 3.105 1.00 86.88 88 PHE A N 1
ATOM 688 C CA . PHE A 1 88 ? -11.517 5.716 1.674 1.00 86.88 88 PHE A CA 1
ATOM 689 C C . PHE A 1 88 ? -10.513 6.803 1.281 1.00 86.88 88 PHE A C 1
ATOM 691 O O . PHE A 1 88 ? -9.570 6.520 0.549 1.00 86.88 88 PHE A O 1
ATOM 698 N N . ILE A 1 89 ? -10.673 8.033 1.779 1.00 87.25 89 ILE A N 1
ATOM 699 C CA . ILE A 1 89 ? -9.746 9.140 1.502 1.00 87.25 89 ILE A CA 1
ATOM 700 C C . ILE A 1 89 ? -8.369 8.858 2.110 1.00 87.25 89 ILE A C 1
ATOM 702 O O . ILE A 1 89 ? -7.356 9.141 1.469 1.00 87.25 89 ILE A O 1
ATOM 706 N N . MET A 1 90 ? -8.319 8.279 3.314 1.00 83.31 90 MET A N 1
ATOM 707 C CA . MET A 1 90 ? -7.065 7.889 3.960 1.00 83.31 90 MET A CA 1
ATOM 708 C C . MET A 1 90 ? -6.296 6.864 3.115 1.00 83.31 90 MET A C 1
ATOM 710 O O . MET A 1 90 ? -5.114 7.072 2.839 1.00 83.31 90 MET A O 1
ATOM 714 N N . ASP A 1 91 ? -6.967 5.803 2.657 1.00 84.12 91 ASP A N 1
ATOM 715 C CA . ASP A 1 91 ? -6.346 4.782 1.805 1.00 84.12 91 ASP A CA 1
ATOM 716 C C . ASP A 1 91 ? -5.954 5.369 0.442 1.00 84.12 91 ASP A C 1
ATOM 718 O O . ASP A 1 91 ? -4.820 5.208 -0.012 1.00 84.12 91 ASP A O 1
ATOM 722 N N . LEU A 1 92 ? -6.841 6.149 -0.184 1.00 85.06 92 LEU A N 1
ATOM 723 C CA . LEU A 1 92 ? -6.586 6.783 -1.477 1.00 85.06 92 LEU A CA 1
ATOM 724 C C . LEU A 1 92 ? -5.383 7.737 -1.432 1.00 85.06 92 LEU A C 1
ATOM 726 O O . LEU A 1 92 ? -4.592 7.771 -2.375 1.00 85.06 92 LEU A O 1
ATOM 730 N N . GLY A 1 93 ? -5.210 8.480 -0.337 1.00 85.38 93 GLY A N 1
ATOM 731 C CA . GLY A 1 93 ? -4.047 9.341 -0.126 1.00 85.38 93 GLY A CA 1
ATOM 732 C C . GLY A 1 93 ? -2.736 8.554 -0.133 1.00 85.38 93 GLY A C 1
ATOM 733 O O . GLY A 1 93 ? -1.769 8.967 -0.778 1.00 85.38 93 GLY A O 1
ATOM 734 N N . VAL A 1 94 ? -2.717 7.384 0.512 1.00 81.81 94 VAL A N 1
ATOM 735 C CA . VAL A 1 94 ? -1.557 6.481 0.525 1.00 81.81 94 VAL A CA 1
ATOM 736 C C . VAL A 1 94 ? -1.290 5.916 -0.872 1.00 81.81 94 VAL A C 1
ATOM 738 O O . VAL A 1 94 ? -0.145 5.945 -1.326 1.00 81.81 94 VAL A O 1
ATOM 741 N N . VAL A 1 95 ? -2.325 5.479 -1.596 1.00 82.19 95 VAL A N 1
ATOM 742 C CA . VAL A 1 95 ? -2.186 4.966 -2.971 1.00 82.19 95 VAL A CA 1
ATOM 743 C C . VAL A 1 95 ? -1.616 6.019 -3.912 1.00 82.19 95 VAL A C 1
ATOM 745 O O . VAL A 1 95 ? -0.654 5.753 -4.635 1.00 82.19 95 VAL A O 1
ATOM 748 N N . ILE A 1 96 ? -2.179 7.230 -3.900 1.00 85.00 96 ILE A N 1
ATOM 749 C CA . ILE A 1 96 ? -1.708 8.334 -4.743 1.00 85.00 96 ILE A CA 1
ATOM 750 C C . ILE A 1 96 ? -0.258 8.674 -4.397 1.00 85.00 96 ILE A C 1
ATOM 752 O O . ILE A 1 96 ? 0.561 8.835 -5.303 1.00 85.00 96 ILE A O 1
ATOM 756 N N . PHE A 1 97 ? 0.089 8.721 -3.109 1.00 84.69 97 PHE A N 1
ATOM 757 C CA . PHE A 1 97 ? 1.463 8.946 -2.670 1.00 84.69 97 PHE A CA 1
ATOM 758 C C . PHE A 1 97 ? 2.425 7.890 -3.235 1.00 84.69 97 PHE A C 1
ATOM 760 O O . PHE A 1 97 ? 3.453 8.244 -3.816 1.00 84.69 97 PHE A O 1
ATOM 767 N N . PHE A 1 98 ? 2.081 6.601 -3.140 1.00 80.81 98 PHE A N 1
ATOM 768 C CA . PHE A 1 98 ? 2.902 5.522 -3.696 1.00 80.81 98 PHE A CA 1
ATOM 769 C C . PHE A 1 98 ? 2.994 5.564 -5.224 1.00 80.81 98 PHE A C 1
ATOM 771 O O . PHE A 1 98 ? 4.061 5.279 -5.768 1.00 80.81 98 PHE A O 1
ATOM 778 N N . LEU A 1 99 ? 1.927 5.950 -5.926 1.00 81.38 99 LEU A N 1
ATOM 779 C CA . LEU A 1 99 ? 1.948 6.110 -7.383 1.00 81.38 99 LEU A CA 1
ATOM 780 C C . LEU A 1 99 ? 2.887 7.232 -7.815 1.00 81.38 99 LEU A C 1
ATOM 782 O O . LEU A 1 99 ? 3.720 7.027 -8.697 1.00 81.38 99 LEU A O 1
ATOM 786 N N . VAL A 1 100 ? 2.786 8.398 -7.177 1.00 84.75 100 VAL A N 1
ATOM 787 C CA . VAL A 1 100 ? 3.677 9.530 -7.452 1.00 84.75 100 VAL A CA 1
ATOM 788 C C . VAL A 1 100 ? 5.123 9.142 -7.145 1.00 84.75 100 VAL A C 1
ATOM 790 O O . VAL A 1 100 ? 5.997 9.340 -7.988 1.00 84.75 100 VAL A O 1
ATOM 793 N N . TYR A 1 101 ? 5.369 8.508 -5.994 1.00 83.50 101 TYR A N 1
ATOM 794 C CA . TYR A 1 101 ? 6.685 7.979 -5.635 1.00 83.50 101 TYR A CA 1
ATOM 795 C C . TYR A 1 101 ? 7.222 7.010 -6.698 1.00 83.50 101 TYR A C 1
ATOM 797 O O . TYR A 1 101 ? 8.360 7.157 -7.141 1.00 83.50 101 TYR A O 1
ATOM 805 N N . ALA A 1 102 ? 6.409 6.056 -7.157 1.00 80.31 102 ALA A N 1
ATOM 806 C CA . ALA A 1 102 ? 6.811 5.085 -8.168 1.00 80.31 102 ALA A CA 1
ATOM 807 C C . ALA A 1 102 ? 7.142 5.751 -9.511 1.00 80.31 102 ALA A C 1
ATOM 809 O O . ALA A 1 102 ? 8.110 5.361 -10.162 1.00 80.31 102 ALA A O 1
ATOM 810 N N . ILE A 1 103 ? 6.375 6.758 -9.937 1.00 79.12 103 ILE A N 1
ATOM 811 C CA . ILE A 1 103 ? 6.645 7.505 -11.175 1.00 79.12 103 ILE A CA 1
ATOM 812 C C . ILE A 1 103 ? 7.971 8.259 -11.064 1.00 79.12 103 ILE A C 1
ATOM 814 O O . ILE A 1 103 ? 8.816 8.128 -11.948 1.00 79.12 103 ILE A O 1
ATOM 818 N N . ILE A 1 104 ? 8.178 8.996 -9.969 1.00 86.12 104 ILE A N 1
ATOM 819 C CA . ILE A 1 104 ? 9.418 9.747 -9.733 1.00 86.12 104 ILE A CA 1
ATOM 820 C C . ILE A 1 104 ? 10.611 8.792 -9.680 1.00 86.12 104 ILE A C 1
ATOM 822 O O . ILE A 1 104 ? 11.624 9.041 -10.325 1.00 86.12 104 ILE A O 1
ATOM 826 N N . PHE A 1 105 ? 10.488 7.677 -8.961 1.00 79.81 105 PHE A N 1
ATOM 827 C CA . PHE A 1 105 ? 11.551 6.683 -8.853 1.00 79.81 105 PHE A CA 1
ATOM 828 C C . PHE A 1 105 ? 11.916 6.078 -10.214 1.00 79.81 105 PHE A C 1
ATOM 830 O O . PHE A 1 105 ? 13.097 5.981 -10.540 1.00 79.81 105 PHE A O 1
ATOM 837 N N . ASN A 1 106 ? 10.920 5.716 -11.032 1.00 81.12 106 ASN A N 1
ATOM 838 C CA . ASN A 1 106 ? 11.166 5.216 -12.387 1.00 81.12 106 ASN A CA 1
ATOM 839 C C . ASN A 1 106 ? 11.851 6.276 -13.260 1.00 81.12 106 ASN A C 1
ATOM 841 O O . ASN A 1 106 ? 12.815 5.962 -13.951 1.00 81.12 106 ASN A O 1
ATOM 845 N N . TRP A 1 107 ? 11.411 7.534 -13.183 1.00 79.19 107 TRP A N 1
ATOM 846 C CA . TRP A 1 107 ? 12.035 8.627 -13.926 1.00 79.19 107 TRP A CA 1
ATOM 847 C C . TRP A 1 107 ? 13.500 8.839 -13.522 1.00 79.19 107 TRP A C 1
ATOM 849 O O . TRP A 1 107 ? 14.375 8.947 -14.378 1.00 79.19 107 TRP A O 1
ATOM 859 N N . VAL A 1 108 ? 13.796 8.822 -12.220 1.00 84.69 108 VAL A N 1
ATOM 860 C CA . VAL A 1 108 ? 15.171 8.918 -11.708 1.00 84.69 108 VAL A CA 1
ATOM 861 C C . VAL A 1 108 ? 16.019 7.733 -12.176 1.00 84.69 108 VAL A C 1
ATOM 863 O O . VAL A 1 108 ? 17.164 7.929 -12.584 1.00 84.69 108 VAL A O 1
ATOM 866 N N . TYR A 1 109 ? 15.468 6.516 -12.162 1.00 78.00 109 TYR A N 1
ATOM 867 C CA . TYR A 1 109 ? 16.161 5.328 -12.659 1.00 78.00 109 TYR A CA 1
ATOM 868 C C . TYR A 1 109 ? 16.541 5.466 -14.137 1.00 78.00 109 TYR A C 1
ATOM 870 O O . TYR A 1 109 ? 17.687 5.192 -14.495 1.00 78.00 109 TYR A O 1
ATOM 878 N N . ASP A 1 110 ? 15.621 5.942 -14.977 1.00 79.44 110 ASP A N 1
ATOM 879 C CA . ASP A 1 110 ? 15.873 6.145 -16.406 1.00 79.44 110 ASP A CA 1
ATOM 880 C C . ASP A 1 110 ? 16.960 7.207 -16.646 1.00 79.44 110 ASP A C 1
ATOM 882 O O . ASP A 1 110 ? 17.893 6.966 -17.415 1.00 79.44 110 ASP A O 1
ATOM 886 N N . VAL A 1 111 ? 16.927 8.326 -15.912 1.00 80.94 111 VAL A N 1
ATOM 887 C CA . VAL A 1 111 ? 17.945 9.394 -15.995 1.00 80.94 111 VAL A CA 1
ATOM 888 C C . VAL A 1 111 ? 19.332 8.902 -15.565 1.00 80.94 111 VAL A C 1
ATOM 890 O O . VAL A 1 111 ? 20.342 9.227 -16.196 1.00 80.94 111 VAL A O 1
ATOM 893 N N . ILE A 1 112 ? 19.413 8.115 -14.489 1.00 79.75 112 ILE A N 1
ATOM 894 C CA . ILE A 1 112 ? 20.676 7.522 -14.028 1.00 79.75 112 ILE A CA 1
ATOM 895 C C . ILE A 1 112 ? 21.183 6.518 -15.067 1.00 79.75 112 ILE A C 1
ATOM 897 O O . ILE A 1 112 ? 22.358 6.548 -15.440 1.00 79.75 112 ILE A O 1
ATOM 901 N N . ARG A 1 113 ? 20.300 5.651 -15.570 1.00 75.31 113 ARG A N 1
ATOM 902 C CA . ARG A 1 113 ? 20.642 4.630 -16.561 1.00 75.31 113 ARG A CA 1
ATOM 903 C C . ARG A 1 113 ? 21.183 5.247 -17.846 1.00 75.31 113 ARG A C 1
ATOM 905 O O . ARG A 1 113 ? 22.202 4.762 -18.330 1.00 75.31 113 ARG A O 1
ATOM 912 N N . GLU A 1 114 ? 20.570 6.308 -18.368 1.00 72.62 114 GLU A N 1
ATOM 913 C CA . GLU A 1 114 ? 21.088 7.033 -19.536 1.00 72.62 114 GLU A CA 1
ATOM 914 C C . GLU A 1 114 ? 22.501 7.572 -19.291 1.00 72.62 114 GLU A C 1
ATOM 916 O O . GLU A 1 114 ? 23.393 7.356 -20.114 1.00 72.62 114 GLU A O 1
ATOM 921 N N . ARG A 1 115 ? 22.755 8.193 -18.132 1.00 68.75 115 ARG A N 1
ATOM 922 C CA . ARG A 1 115 ? 24.085 8.734 -17.796 1.00 68.75 115 ARG A CA 1
ATOM 923 C C . ARG A 1 115 ? 25.171 7.655 -17.727 1.00 68.75 115 ARG A C 1
ATOM 925 O O . ARG A 1 115 ? 26.282 7.871 -18.217 1.00 68.75 115 ARG A O 1
ATOM 932 N N . PHE A 1 116 ? 24.864 6.484 -17.167 1.00 64.69 116 PHE A N 1
ATOM 933 C CA . PHE A 1 116 ? 25.818 5.371 -17.098 1.00 64.69 116 PHE A CA 1
ATOM 934 C C . PHE A 1 116 ? 25.996 4.637 -18.440 1.00 64.69 116 PHE A C 1
ATOM 936 O O . PHE A 1 116 ? 27.120 4.263 -18.776 1.00 64.69 116 PHE A O 1
ATOM 943 N N . PHE A 1 117 ? 24.938 4.455 -19.240 1.00 63.78 117 PHE A N 1
ATOM 944 C CA . PHE A 1 117 ? 25.034 3.756 -20.532 1.00 63.78 117 PHE A CA 1
ATOM 945 C C . PHE A 1 117 ? 25.740 4.583 -21.616 1.00 63.78 117 PHE A C 1
ATOM 947 O O . PHE A 1 117 ? 26.534 4.027 -22.378 1.00 63.78 117 PHE A O 1
ATOM 954 N N . LEU A 1 118 ? 25.531 5.903 -21.657 1.00 58.41 118 LEU A N 1
ATOM 955 C CA . LEU A 1 118 ? 26.215 6.791 -22.610 1.00 58.41 118 LEU A CA 1
ATOM 956 C C . LEU A 1 118 ? 27.738 6.835 -22.385 1.00 58.41 118 LEU A C 1
ATOM 958 O O . LEU A 1 118 ? 28.500 7.020 -23.334 1.00 58.41 118 LEU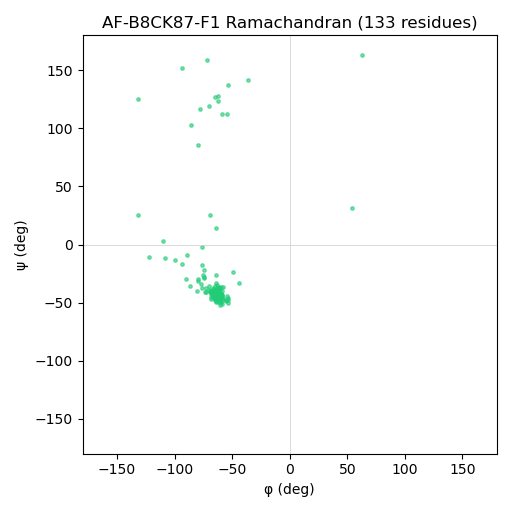 A O 1
ATOM 962 N N . SER A 1 119 ? 28.192 6.575 -21.155 1.00 55.25 119 SER A N 1
ATOM 963 C CA . SER A 1 119 ? 29.618 6.534 -20.810 1.00 55.25 119 SER A CA 1
ATOM 964 C C . SER A 1 119 ? 30.323 5.264 -21.314 1.00 55.25 119 SER A C 1
ATOM 966 O O . SER A 1 119 ? 31.513 5.304 -21.615 1.00 55.25 119 SER A O 1
ATOM 968 N N . GLN A 1 120 ? 29.603 4.144 -21.469 1.00 57.16 120 GLN A N 1
ATOM 969 C CA . GLN A 1 120 ? 30.185 2.887 -21.965 1.00 57.16 120 GLN A CA 1
ATOM 970 C C . GLN A 1 120 ? 30.200 2.784 -23.497 1.00 57.16 120 GLN A C 1
ATOM 972 O O . GLN A 1 120 ? 31.170 2.282 -24.063 1.00 57.16 120 GLN A O 1
ATOM 977 N N . VAL A 1 121 ? 29.180 3.311 -24.187 1.00 56.91 121 VAL A N 1
ATOM 978 C CA . VAL A 1 121 ? 29.133 3.296 -25.664 1.00 56.91 121 VAL A CA 1
ATOM 979 C C . VAL A 1 121 ? 30.211 4.209 -26.265 1.00 56.91 121 VAL A C 1
ATOM 981 O O . VAL A 1 121 ? 30.881 3.812 -27.220 1.00 56.91 121 VAL A O 1
ATOM 984 N N . SER A 1 122 ? 30.457 5.378 -25.660 1.00 54.59 122 SER A N 1
ATOM 985 C CA . SER A 1 122 ? 31.525 6.298 -26.085 1.00 54.59 122 SER A CA 1
ATOM 986 C C . SER A 1 122 ? 32.921 5.654 -26.022 1.00 54.59 122 SER A C 1
ATOM 988 O O . SER A 1 122 ? 33.730 5.832 -26.928 1.00 54.59 122 SER A O 1
ATOM 990 N N . ASN A 1 123 ? 33.184 4.809 -25.016 1.00 51.38 123 ASN A N 1
ATOM 991 C CA . ASN A 1 123 ? 34.476 4.131 -24.870 1.00 51.38 123 ASN A CA 1
ATOM 992 C C . ASN A 1 123 ? 34.665 2.958 -25.862 1.00 51.38 123 ASN A C 1
ATOM 994 O O . ASN A 1 123 ? 35.788 2.640 -26.242 1.00 51.38 123 ASN A O 1
ATOM 998 N N . SER A 1 124 ? 33.574 2.340 -26.335 1.00 55.66 124 SER A N 1
ATOM 999 C CA . SER A 1 124 ? 33.622 1.244 -27.322 1.00 55.66 124 SER A CA 1
ATOM 1000 C C . SER A 1 124 ? 33.825 1.709 -28.775 1.00 55.66 124 SER A C 1
ATOM 1002 O O . SER A 1 124 ? 34.469 1.016 -29.566 1.00 55.66 124 SER A O 1
ATOM 1004 N N . ASN A 1 125 ? 33.351 2.913 -29.120 1.00 54.16 125 ASN A N 1
ATOM 1005 C CA . ASN A 1 125 ? 33.515 3.495 -30.458 1.00 54.16 125 ASN A CA 1
ATOM 1006 C C . ASN A 1 125 ? 34.934 4.031 -30.714 1.00 54.16 125 ASN A C 1
ATOM 1008 O O . ASN A 1 125 ? 35.325 4.198 -31.865 1.00 54.16 125 ASN A O 1
ATOM 1012 N N . THR A 1 126 ? 35.731 4.256 -29.668 1.00 55.47 126 THR A N 1
ATOM 1013 C CA . THR A 1 126 ? 37.144 4.649 -29.800 1.00 55.47 126 THR A CA 1
ATOM 1014 C C . THR A 1 126 ? 38.036 3.473 -30.224 1.00 55.47 126 THR A C 1
ATOM 1016 O O . THR A 1 126 ? 39.094 3.687 -30.804 1.00 55.47 126 THR A O 1
ATOM 1019 N N . ILE A 1 127 ? 37.605 2.225 -29.995 1.00 59.12 127 ILE A N 1
ATOM 1020 C CA . ILE A 1 127 ? 38.409 1.016 -30.262 1.00 59.12 127 ILE A CA 1
ATOM 1021 C C . ILE A 1 127 ? 38.133 0.426 -31.664 1.00 59.12 127 ILE A C 1
ATOM 1023 O O . ILE A 1 127 ? 38.938 -0.344 -32.177 1.00 59.12 127 ILE A O 1
ATOM 1027 N N . THR A 1 128 ? 37.031 0.802 -32.325 1.00 58.19 128 THR A N 1
ATOM 1028 C CA . THR A 1 128 ? 36.581 0.200 -33.603 1.00 58.19 128 THR A CA 1
ATOM 1029 C C . THR A 1 128 ? 36.692 1.107 -34.832 1.00 58.19 128 THR A C 1
ATOM 1031 O O . THR A 1 128 ? 36.326 0.687 -35.928 1.00 58.19 128 THR A O 1
ATOM 1034 N N . GLN A 1 129 ? 37.230 2.324 -34.703 1.00 58.53 129 GLN A N 1
ATOM 1035 C CA . GLN A 1 129 ? 37.506 3.177 -35.865 1.00 58.53 129 GLN A CA 1
ATOM 1036 C C . GLN A 1 129 ? 38.675 2.583 -36.677 1.00 58.53 129 GLN A C 1
ATOM 1038 O O . GLN A 1 129 ? 39.781 2.478 -36.139 1.00 58.53 129 GLN A O 1
ATOM 1043 N N . PRO A 1 130 ? 38.493 2.203 -37.958 1.00 53.28 130 PRO A N 1
ATOM 1044 C CA . PRO A 1 130 ? 39.619 1.825 -38.799 1.00 53.28 130 PRO A CA 1
ATOM 1045 C C . PRO A 1 130 ? 40.515 3.052 -39.000 1.00 53.28 130 PRO A C 1
ATOM 1047 O O . PRO A 1 130 ? 40.043 4.119 -39.398 1.00 53.28 130 PRO A O 1
ATOM 1050 N N . VAL A 1 131 ? 41.811 2.904 -38.713 1.00 65.44 131 VAL A N 1
ATOM 1051 C CA . VAL A 1 131 ? 42.824 3.931 -38.987 1.00 65.44 131 VAL A CA 1
ATOM 1052 C C . VAL A 1 131 ? 42.741 4.292 -40.470 1.00 65.44 131 VAL A C 1
ATOM 1054 O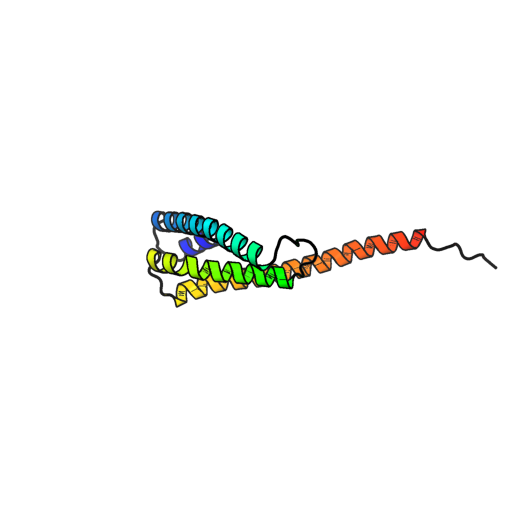 O . VAL A 1 131 ? 43.015 3.466 -41.341 1.00 65.44 131 VAL A O 1
ATOM 1057 N N . LYS A 1 132 ? 42.315 5.525 -40.756 1.00 59.56 132 LYS A N 1
ATOM 1058 C CA . LYS A 1 132 ? 42.270 6.067 -42.114 1.00 59.56 132 LYS A CA 1
ATOM 1059 C C . LYS A 1 132 ? 43.707 6.099 -42.652 1.00 59.56 132 LYS A C 1
ATOM 1061 O O . LYS A 1 132 ? 44.562 6.661 -41.964 1.00 59.56 132 LYS A O 1
ATOM 1066 N N . PRO A 1 133 ? 44.004 5.532 -43.836 1.00 57.44 133 PRO A N 1
ATOM 1067 C CA . PRO A 1 133 ? 45.338 5.635 -44.401 1.00 57.44 133 PRO A CA 1
ATOM 1068 C C . PRO A 1 133 ? 45.636 7.112 -44.648 1.00 57.44 133 PRO A C 1
ATOM 1070 O O . PRO A 1 133 ? 44.865 7.805 -45.317 1.00 57.44 133 PRO A O 1
ATOM 1073 N N . THR A 1 134 ? 46.724 7.596 -44.060 1.00 65.44 134 THR A N 1
ATOM 1074 C CA . THR A 1 134 ? 47.348 8.867 -44.422 1.00 65.44 134 THR A CA 1
ATOM 1075 C C . THR A 1 134 ? 47.732 8.795 -45.895 1.00 65.44 134 THR A C 1
ATOM 1077 O O . THR A 1 134 ? 48.567 7.967 -46.262 1.00 65.44 134 THR A O 1
ATOM 1080 N N . ALA A 1 135 ? 47.059 9.602 -46.714 1.00 58.91 135 ALA A N 1
ATOM 1081 C CA . ALA A 1 135 ? 47.442 9.878 -48.093 1.00 58.91 135 ALA A CA 1
ATOM 1082 C C . ALA A 1 135 ? 48.487 10.996 -48.126 1.00 58.91 135 ALA A C 1
ATOM 1084 O O . ALA A 1 135 ? 48.387 11.898 -47.259 1.00 58.91 135 ALA A O 1
#

Nearest PDB structures (foldseek):
  3q5e-assembly4_G  TM=6.002E-01  e=6.219E+00  Homo sapiens

Organism: Shewanella piezotolerans (strain WP3 / JCM 13877) (NCBI:txid225849)

Mean predicted aligned error: 12.76 Å

InterPro domains:
  IPR007896 Chlorhexidine efflux transporter [PF05232] (1-46)
  IPR007896 Chlorhexidine efflux transporter [PF05232] (52-115)
  IPR058208 PACE efflux transporter [NF033664] (3-113)

Solvent-accessible surface area (backbone atoms only — not comparable to full-atom values): 7949 Å² total; per-residue (Å²): 107,71,69,56,55,55,49,46,56,76,76,38,96,64,57,70,68,59,57,50,53,48,53,53,51,51,49,53,51,49,54,55,47,54,52,52,50,51,55,54,49,46,71,76,62,53,92,76,83,84,79,78,51,72,65,56,56,50,53,49,51,51,53,52,49,56,53,47,48,68,67,45,46,64,57,49,32,67,75,68,70,47,55,71,65,60,54,50,50,56,52,49,52,52,51,51,50,50,50,53,50,51,52,52,52,52,53,51,50,51,57,52,49,50,60,58,50,58,60,53,56,60,61,54,59,71,75,68,63,77,82,74,81,86,126

Foldseek 3Di:
DVVLLVVCVVVDPDPPVLSVVLVVVLVVLLVVLVVVLVVVCCVVPPDPPDDDDPVNVVVSVVVSLVSSCVSSQVVCCVSVVDDSVVSVVSSVVVVVVVVVVVVVVVVVVVVVVVVVVVVVVVVVVVVPDDDDDDD